Protein AF-A0AAW2XXT0-F1 (afdb_monomer_lite)

Radius of gyration: 18.09 Å; chains: 1; bounding box: 38×46×35 Å

Foldseek 3Di:
DDDPDDDDDQPDPDCPDPDPPPPVPPDDPPDPDDPVRVVPDDDSDDPVCVVSSVVSCVVVVVDDDDPDPCVVLVVCPPPPPRDDPPD

Secondary structure (DSSP, 8-state):
----------TT------------------PPPPHHHHHT---SS-GGGHHHHHHHHHHTTSS-PPP-S-GGGTTTTT-TT------

Organism: NCBI:txid2727402

Sequence (87 aa):
MTVNVAPFKLKGIAKDSVTPKNNVSYEKPQRKLTLKEMQARQYPFLDSNVPRIFDDLLEANLIDLPEMKRPEEAEQKDDPKYCKYIA

pLDDT: mean 71.84, std 15.82, range [36.22, 90.44]

Structure (mmCIF, N/CA/C/O backbone):
data_AF-A0AAW2XXT0-F1
#
_entry.id   AF-A0AAW2XXT0-F1
#
loop_
_atom_site.group_PDB
_atom_site.id
_atom_site.type_symbol
_atom_site.label_atom_id
_atom_site.label_alt_id
_atom_site.label_comp_id
_atom_site.label_asym_id
_atom_site.label_entity_id
_atom_site.label_seq_id
_atom_site.pdbx_PDB_ins_code
_atom_site.Cartn_x
_atom_site.Cartn_y
_atom_site.Cartn_z
_atom_site.occupancy
_atom_site.B_iso_or_equiv
_atom_site.auth_seq_id
_atom_site.auth_comp_id
_atom_site.auth_asym_id
_atom_site.auth_atom_id
_atom_site.pdbx_PDB_model_num
ATOM 1 N N . MET A 1 1 ? 11.361 -20.633 14.544 1.00 38.41 1 MET A N 1
ATOM 2 C CA . MET A 1 1 ? 10.006 -20.794 13.977 1.00 38.41 1 MET A CA 1
ATOM 3 C C . MET A 1 1 ? 10.155 -21.039 12.487 1.00 38.41 1 MET A C 1
ATOM 5 O O . MET A 1 1 ? 10.815 -20.246 11.829 1.00 38.41 1 MET A O 1
ATOM 9 N N . THR A 1 2 ? 9.652 -22.156 11.971 1.00 36.22 2 THR A N 1
ATOM 10 C CA . THR A 1 2 ? 9.727 -22.499 10.544 1.00 36.22 2 THR A CA 1
ATOM 11 C C . THR A 1 2 ? 8.503 -21.918 9.841 1.00 36.22 2 THR A C 1
ATOM 13 O O . THR A 1 2 ? 7.423 -22.486 9.943 1.00 36.22 2 THR A O 1
ATOM 16 N N . VAL A 1 3 ? 8.645 -20.763 9.186 1.00 47.47 3 VAL A N 1
ATOM 17 C CA . VAL A 1 3 ? 7.578 -20.179 8.358 1.00 47.47 3 VAL A CA 1
ATOM 18 C C . VAL A 1 3 ? 7.594 -20.840 6.982 1.00 47.47 3 VAL A C 1
ATOM 20 O O . VAL A 1 3 ? 8.471 -20.614 6.154 1.00 47.47 3 VAL A O 1
ATOM 23 N N . ASN A 1 4 ? 6.623 -21.708 6.765 1.00 50.94 4 ASN A N 1
ATOM 24 C CA . ASN A 1 4 ? 6.300 -22.366 5.511 1.00 50.94 4 ASN A CA 1
ATOM 25 C C . ASN A 1 4 ? 5.579 -21.360 4.601 1.00 50.94 4 ASN A C 1
ATOM 27 O O . ASN A 1 4 ? 4.357 -21.263 4.592 1.00 50.94 4 ASN A O 1
ATOM 31 N N . VAL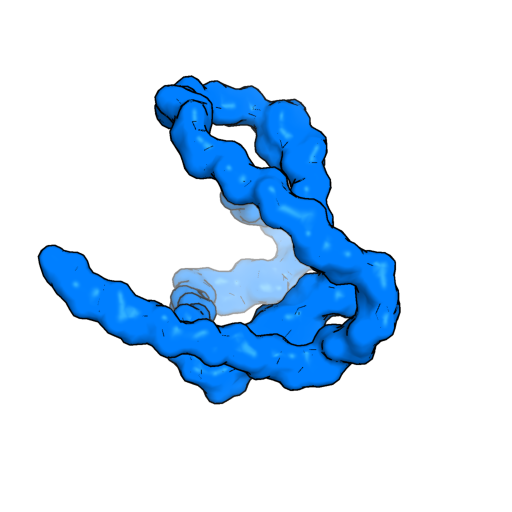 A 1 5 ? 6.361 -20.578 3.855 1.00 60.38 5 VAL A N 1
ATOM 32 C CA . VAL A 1 5 ? 5.845 -19.587 2.904 1.00 60.38 5 VAL A CA 1
ATOM 33 C C . VAL A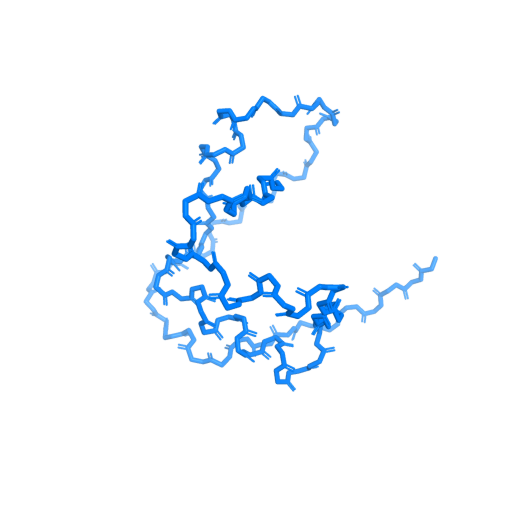 1 5 ? 5.565 -20.277 1.571 1.00 60.38 5 VAL A C 1
ATOM 35 O O . VAL A 1 5 ? 6.479 -20.554 0.795 1.00 60.38 5 VAL A O 1
ATOM 38 N N . ALA A 1 6 ? 4.295 -20.579 1.305 1.00 66.25 6 ALA A N 1
ATOM 39 C CA . ALA A 1 6 ? 3.863 -20.979 -0.028 1.00 66.25 6 ALA A CA 1
ATOM 40 C C . ALA A 1 6 ? 3.890 -19.754 -0.967 1.00 66.25 6 ALA A C 1
ATOM 42 O O . ALA A 1 6 ? 3.516 -18.656 -0.550 1.00 66.25 6 ALA A O 1
ATOM 43 N N . PRO A 1 7 ? 4.327 -19.899 -2.231 1.00 69.62 7 PRO A N 1
ATOM 44 C CA . PRO A 1 7 ? 4.388 -18.776 -3.158 1.00 69.62 7 PRO A CA 1
ATOM 45 C C . PRO A 1 7 ? 2.977 -18.304 -3.533 1.00 69.62 7 PRO A C 1
ATOM 47 O O . PRO A 1 7 ? 2.238 -19.017 -4.214 1.00 69.62 7 PRO A O 1
ATOM 50 N N . PHE A 1 8 ? 2.623 -17.083 -3.129 1.00 72.62 8 PHE A N 1
ATOM 51 C CA . PHE A 1 8 ? 1.384 -16.431 -3.547 1.00 72.62 8 PHE A CA 1
ATOM 52 C C . PHE A 1 8 ? 1.476 -15.978 -5.010 1.00 72.62 8 PHE A C 1
ATOM 54 O O . PHE A 1 8 ? 2.504 -15.465 -5.462 1.00 72.62 8 PHE A O 1
ATOM 61 N N . LYS A 1 9 ? 0.404 -16.196 -5.774 1.00 77.38 9 LYS A N 1
ATOM 62 C CA . LYS A 1 9 ? 0.320 -15.823 -7.187 1.00 77.38 9 LYS A CA 1
ATOM 63 C C . LYS A 1 9 ? -0.571 -14.599 -7.316 1.00 77.38 9 LYS A C 1
ATOM 65 O O . LYS A 1 9 ? -1.778 -14.704 -7.155 1.00 77.38 9 LYS A O 1
ATOM 70 N N . LEU A 1 10 ? 0.039 -13.474 -7.670 1.00 74.12 10 LEU A N 1
ATOM 71 C CA . LEU A 1 10 ? -0.689 -12.272 -8.056 1.00 74.12 10 LEU A CA 1
ATOM 72 C C . LEU A 1 10 ? -1.433 -12.560 -9.360 1.00 74.12 10 LEU A C 1
ATOM 74 O O . LEU A 1 10 ? -0.837 -12.977 -10.363 1.00 74.12 10 LEU A O 1
ATOM 78 N N . LYS A 1 11 ? -2.752 -12.406 -9.328 1.00 69.25 11 LYS A N 1
ATOM 79 C CA . LYS A 1 11 ? -3.622 -12.629 -10.479 1.00 69.25 11 LYS A CA 1
ATOM 80 C C . LYS A 1 11 ? -3.246 -11.559 -11.494 1.00 69.25 11 LYS A C 1
ATOM 82 O O . LYS A 1 11 ? -3.000 -10.438 -11.097 1.00 69.25 11 LYS A O 1
ATOM 87 N N . GLY A 1 12 ? -3.164 -11.858 -12.790 1.00 60.97 12 GLY A N 1
ATOM 88 C CA . GLY A 1 12 ? -3.125 -10.892 -13.911 1.00 60.97 12 GLY A CA 1
ATOM 89 C C . GLY A 1 12 ? -1.923 -9.950 -14.083 1.00 60.97 12 GLY A C 1
ATOM 90 O O . GLY A 1 12 ? -2.045 -8.973 -14.822 1.00 60.97 12 GLY A O 1
ATOM 91 N N . ILE A 1 13 ? -0.759 -10.227 -13.484 1.00 58.84 13 ILE A N 1
ATOM 92 C CA . ILE A 1 13 ? 0.481 -9.715 -14.089 1.00 58.84 13 ILE A CA 1
ATOM 93 C C . ILE A 1 13 ? 0.586 -10.421 -15.447 1.00 58.84 13 ILE A C 1
ATOM 95 O O . ILE A 1 13 ? 1.009 -11.578 -15.528 1.00 58.84 13 ILE A O 1
ATOM 99 N N . ALA A 1 14 ? 0.092 -9.770 -16.505 1.00 52.16 14 ALA A N 1
ATOM 100 C CA . ALA A 1 14 ? 0.354 -10.202 -17.865 1.00 52.16 14 ALA A CA 1
ATOM 101 C C . ALA A 1 14 ? 1.875 -10.280 -18.025 1.00 52.16 14 ALA A C 1
ATOM 103 O O . ALA A 1 14 ? 2.610 -9.458 -17.476 1.00 52.16 14 ALA A O 1
ATOM 104 N N . LYS A 1 15 ? 2.342 -11.327 -18.705 1.00 52.50 15 LYS A N 1
ATOM 105 C CA . LYS A 1 15 ? 3.759 -11.597 -18.953 1.00 52.50 15 LYS A CA 1
ATOM 106 C C . LYS A 1 15 ? 4.333 -10.573 -19.938 1.00 52.50 15 LYS A C 1
ATOM 108 O O . LYS A 1 15 ? 4.820 -10.957 -20.995 1.00 52.50 15 LYS A O 1
ATOM 113 N N . ASP A 1 16 ? 4.298 -9.294 -19.609 1.00 48.28 16 ASP A N 1
ATOM 114 C CA . ASP A 1 16 ? 5.135 -8.328 -20.293 1.00 48.28 16 ASP A CA 1
ATOM 115 C C . ASP A 1 16 ? 6.539 -8.566 -19.752 1.00 48.28 16 ASP A C 1
ATOM 117 O O . ASP A 1 16 ? 6.793 -8.528 -18.548 1.00 48.28 16 ASP A O 1
ATOM 121 N N . SER A 1 17 ? 7.406 -8.998 -20.658 1.00 50.47 17 SER A N 1
ATOM 122 C CA . SER A 1 17 ? 8.709 -9.608 -20.432 1.00 50.47 17 SER A CA 1
ATOM 123 C C . SER A 1 17 ? 9.639 -8.770 -19.551 1.00 50.47 17 SER A C 1
ATOM 125 O O . SER A 1 17 ? 10.561 -8.120 -20.037 1.00 50.47 17 SER A O 1
ATOM 127 N N . VAL A 1 18 ? 9.473 -8.844 -18.238 1.00 49.62 18 VAL A N 1
ATOM 128 C CA . VAL A 1 18 ? 10.552 -8.571 -17.300 1.00 49.62 18 VAL A CA 1
ATOM 129 C C . VAL A 1 18 ? 11.121 -9.931 -16.945 1.00 49.62 18 VAL A C 1
ATOM 131 O O . VAL A 1 18 ? 10.612 -10.650 -16.088 1.00 49.62 18 VAL A O 1
ATOM 134 N N . THR A 1 19 ? 12.172 -10.317 -17.674 1.00 41.16 19 THR A N 1
ATOM 135 C CA . THR A 1 19 ? 13.091 -11.367 -17.228 1.00 41.16 19 THR A CA 1
ATOM 136 C C . THR A 1 19 ? 13.351 -11.164 -15.738 1.00 41.16 19 THR A C 1
ATOM 138 O O . THR A 1 19 ? 13.755 -10.053 -15.374 1.00 41.16 19 THR A O 1
ATOM 141 N N . PRO A 1 20 ? 13.152 -12.179 -14.880 1.00 41.56 20 PRO A N 1
ATOM 142 C CA . PRO A 1 20 ? 13.554 -12.082 -13.492 1.00 41.56 20 PRO A CA 1
ATOM 143 C C . PRO A 1 20 ? 15.080 -11.978 -13.492 1.00 41.56 20 PRO A C 1
ATOM 145 O O . PRO A 1 20 ? 15.800 -12.970 -13.583 1.00 41.56 20 PRO A O 1
ATOM 148 N N . LYS A 1 21 ? 15.604 -10.749 -13.482 1.00 42.16 21 LYS A N 1
ATOM 149 C CA . LYS A 1 21 ? 16.996 -10.519 -13.122 1.00 42.16 21 LYS A CA 1
ATOM 150 C C . LYS A 1 21 ? 17.054 -10.833 -11.642 1.00 42.16 21 LYS A C 1
ATOM 152 O O . LYS A 1 21 ? 16.658 -10.021 -10.810 1.00 42.16 21 LYS A O 1
ATOM 157 N N . ASN A 1 22 ? 17.484 -12.056 -11.359 1.00 45.53 22 ASN A N 1
ATOM 158 C CA . ASN A 1 22 ? 17.779 -12.593 -10.044 1.00 45.53 22 ASN A CA 1
ATOM 159 C C . ASN A 1 22 ? 18.924 -11.787 -9.413 1.00 45.53 22 ASN A C 1
ATOM 161 O O . ASN A 1 22 ? 20.016 -12.301 -9.209 1.00 45.53 22 ASN A O 1
ATOM 165 N N . ASN A 1 23 ? 18.698 -10.516 -9.094 1.00 49.53 23 ASN A N 1
ATOM 166 C CA . ASN A 1 23 ? 19.597 -9.749 -8.247 1.00 49.53 23 ASN A CA 1
ATOM 167 C C . ASN A 1 23 ? 19.177 -10.007 -6.811 1.00 49.53 23 ASN A C 1
ATOM 169 O O . ASN A 1 23 ? 18.708 -9.132 -6.085 1.00 49.53 23 ASN A O 1
ATOM 173 N N . VAL A 1 24 ? 19.329 -11.268 -6.433 1.00 49.81 24 VAL A N 1
ATOM 174 C CA . VAL A 1 24 ? 19.256 -11.723 -5.062 1.00 49.81 24 VAL A CA 1
ATOM 175 C C . VAL A 1 24 ? 20.538 -11.241 -4.378 1.00 49.81 24 VAL A C 1
ATOM 177 O O . VAL A 1 24 ? 21.458 -12.007 -4.128 1.00 49.81 24 VAL A O 1
ATOM 180 N N . SER A 1 25 ? 20.650 -9.931 -4.149 1.00 46.03 25 SER A N 1
ATOM 181 C CA . SER A 1 25 ? 21.685 -9.378 -3.279 1.00 46.03 25 SER A CA 1
ATOM 182 C C . SER A 1 25 ? 21.091 -9.300 -1.881 1.00 46.03 25 SER A C 1
ATOM 184 O O . SER A 1 25 ? 20.662 -8.245 -1.411 1.00 46.03 25 SER A O 1
ATOM 186 N N . TYR A 1 26 ? 21.005 -10.468 -1.245 1.00 56.81 26 TYR A N 1
ATOM 187 C CA . TYR A 1 26 ? 20.905 -10.519 0.201 1.00 56.81 26 TYR A CA 1
ATOM 188 C C . TYR A 1 26 ? 22.207 -9.949 0.781 1.00 56.81 26 TYR A C 1
ATOM 190 O O . TYR A 1 26 ? 23.297 -10.234 0.293 1.00 56.81 26 TYR A O 1
ATOM 198 N N . GLU A 1 27 ? 22.037 -9.117 1.808 1.00 55.19 27 GLU A N 1
ATOM 199 C CA . GLU A 1 27 ? 23.063 -8.690 2.762 1.00 55.19 27 GLU A CA 1
ATOM 200 C C . GLU A 1 27 ? 24.060 -7.618 2.287 1.00 55.19 27 GLU A C 1
ATOM 202 O O . GLU A 1 27 ? 25.233 -7.855 2.017 1.00 55.19 27 GLU A O 1
ATOM 207 N N . LYS A 1 28 ? 23.618 -6.354 2.351 1.00 55.94 28 LYS A N 1
ATOM 208 C CA . LYS A 1 28 ? 24.491 -5.316 2.919 1.00 55.94 28 LYS A CA 1
ATOM 209 C C . LYS A 1 28 ? 24.137 -5.184 4.402 1.00 55.94 28 LYS A C 1
ATOM 211 O O . LYS A 1 28 ? 22.940 -5.160 4.706 1.00 55.94 28 LYS A O 1
ATOM 216 N N . PRO A 1 29 ? 25.126 -5.098 5.313 1.00 53.44 29 PRO A N 1
ATOM 217 C CA . PRO A 1 29 ? 24.865 -4.895 6.734 1.00 53.44 29 PRO A CA 1
ATOM 218 C C . PRO A 1 29 ? 23.931 -3.697 6.899 1.00 53.44 29 PRO A C 1
ATOM 220 O O . PRO A 1 29 ? 24.016 -2.755 6.107 1.00 53.44 29 PRO A O 1
ATOM 223 N N . GLN A 1 30 ? 23.030 -3.775 7.883 1.00 64.94 30 GLN A N 1
ATOM 224 C CA . GLN A 1 30 ? 21.919 -2.854 8.163 1.00 64.94 30 GLN A CA 1
ATOM 225 C C . GLN A 1 30 ? 22.392 -1.428 8.512 1.00 64.94 30 GLN A C 1
ATOM 227 O O . GLN A 1 30 ? 22.077 -0.877 9.564 1.00 64.94 30 GLN A O 1
ATOM 232 N N . ARG A 1 31 ? 23.156 -0.784 7.630 1.00 77.00 31 ARG A N 1
ATOM 233 C CA . ARG A 1 31 ? 23.325 0.659 7.655 1.00 77.00 31 ARG A CA 1
ATOM 234 C C . ARG A 1 31 ? 21.960 1.244 7.324 1.00 77.00 31 ARG A C 1
ATOM 236 O O . ARG A 1 31 ? 21.359 0.883 6.309 1.00 77.00 31 ARG A O 1
ATOM 243 N N . LYS A 1 32 ? 21.450 2.103 8.207 1.00 79.75 32 LYS A N 1
ATOM 244 C CA . LYS A 1 32 ? 20.225 2.856 7.940 1.00 79.75 32 LYS A CA 1
ATOM 245 C C . LYS A 1 32 ? 20.444 3.614 6.636 1.00 79.75 32 LYS A C 1
ATOM 247 O O . LYS A 1 32 ? 21.382 4.403 6.534 1.00 79.75 32 LYS A O 1
ATOM 252 N N . LEU A 1 33 ? 19.636 3.297 5.631 1.00 81.94 33 LEU A N 1
ATOM 253 C CA . LEU A 1 33 ? 19.674 4.015 4.370 1.00 81.94 33 LEU A CA 1
ATOM 254 C C . LEU A 1 33 ? 19.206 5.440 4.619 1.00 81.94 33 LEU A C 1
ATOM 256 O O . LEU A 1 33 ? 18.283 5.686 5.395 1.00 81.94 33 LEU A O 1
ATOM 260 N N . THR A 1 34 ? 19.857 6.379 3.954 1.00 87.19 34 THR A N 1
ATOM 261 C CA . THR A 1 34 ? 19.369 7.751 3.892 1.00 87.19 34 THR A CA 1
ATOM 262 C C . THR A 1 34 ? 18.051 7.791 3.114 1.00 87.19 34 THR A C 1
ATOM 264 O O . THR A 1 34 ? 17.795 6.949 2.252 1.00 87.19 34 THR A O 1
ATOM 267 N N . LEU A 1 35 ? 17.209 8.793 3.379 1.00 87.25 35 LEU A N 1
ATOM 268 C CA . LEU A 1 35 ? 15.917 8.952 2.699 1.00 87.25 35 LEU A CA 1
ATOM 269 C C . LEU A 1 35 ? 16.059 8.967 1.166 1.00 87.25 35 LEU A C 1
ATOM 271 O O . LEU A 1 35 ? 15.292 8.312 0.465 1.00 87.25 35 LEU A O 1
ATOM 275 N N . LYS A 1 36 ? 17.104 9.628 0.652 1.00 87.00 36 LYS A N 1
ATOM 276 C CA . LYS A 1 36 ? 17.424 9.649 -0.784 1.00 87.00 36 LYS A CA 1
ATOM 277 C C . LYS A 1 36 ? 17.751 8.256 -1.327 1.00 87.00 36 LYS A C 1
ATOM 279 O O . LYS A 1 36 ? 17.298 7.905 -2.409 1.00 87.00 36 LYS A O 1
ATOM 284 N N . GLU A 1 37 ? 18.507 7.453 -0.577 1.00 87.56 37 GLU A N 1
ATOM 285 C CA . GLU A 1 37 ? 18.820 6.071 -0.964 1.00 87.56 37 GLU A CA 1
ATOM 286 C C . GLU A 1 37 ? 17.572 5.176 -0.957 1.00 87.56 37 GLU A C 1
ATOM 288 O O . GLU A 1 37 ? 17.476 4.280 -1.790 1.00 87.56 37 GLU A O 1
ATOM 293 N N . MET A 1 38 ? 16.618 5.402 -0.044 1.00 83.38 38 MET A N 1
ATOM 294 C CA . MET A 1 38 ? 15.354 4.655 -0.008 1.00 83.38 38 MET A CA 1
ATOM 295 C C . MET A 1 38 ? 14.446 5.015 -1.184 1.00 83.38 38 MET A C 1
ATOM 297 O O . MET A 1 38 ? 13.919 4.116 -1.830 1.00 83.38 38 MET A O 1
ATOM 301 N N . GLN A 1 39 ? 14.307 6.305 -1.491 1.00 82.19 39 GLN A N 1
ATOM 302 C CA . GLN A 1 39 ? 13.506 6.780 -2.624 1.00 82.19 39 GLN A CA 1
ATOM 303 C C . GLN A 1 39 ? 14.100 6.370 -3.977 1.00 82.19 39 GLN A C 1
ATOM 305 O O . GLN A 1 39 ? 13.360 6.120 -4.920 1.00 82.19 39 GLN A O 1
ATOM 310 N N . ALA A 1 40 ? 15.427 6.254 -4.073 1.00 83.81 40 ALA A N 1
ATOM 311 C CA . ALA A 1 40 ? 16.104 5.786 -5.282 1.00 83.81 40 ALA A CA 1
ATOM 312 C C . ALA A 1 40 ? 15.989 4.267 -5.509 1.00 83.81 40 ALA A C 1
ATOM 314 O O . ALA A 1 40 ? 16.462 3.765 -6.531 1.00 83.81 40 ALA A O 1
ATOM 315 N N . ARG A 1 41 ? 15.400 3.505 -4.573 1.00 82.19 41 ARG A N 1
ATOM 316 C CA . ARG A 1 41 ? 15.158 2.077 -4.792 1.00 82.19 41 ARG A CA 1
ATOM 317 C C . ARG A 1 41 ? 14.063 1.900 -5.831 1.00 82.19 41 ARG A C 1
ATOM 319 O O . ARG A 1 41 ? 12.893 2.146 -5.568 1.00 82.19 41 ARG A O 1
ATOM 326 N N . GLN A 1 42 ? 14.459 1.394 -6.989 1.00 83.19 42 GLN A N 1
ATOM 327 C CA . GLN A 1 42 ? 13.526 0.934 -8.001 1.00 83.19 42 GLN A CA 1
ATOM 328 C C . GLN A 1 42 ? 13.064 -0.480 -7.649 1.00 83.19 42 GLN A C 1
ATOM 330 O O . GLN A 1 42 ? 13.878 -1.401 -7.525 1.00 83.19 42 GLN A O 1
ATOM 335 N N . TYR A 1 43 ? 11.759 -0.652 -7.473 1.00 82.69 43 TYR A N 1
ATOM 336 C CA . TYR A 1 43 ? 11.175 -1.974 -7.322 1.00 82.69 43 TYR A CA 1
ATOM 337 C C . TYR A 1 43 ? 11.015 -2.644 -8.694 1.00 82.69 43 TYR A C 1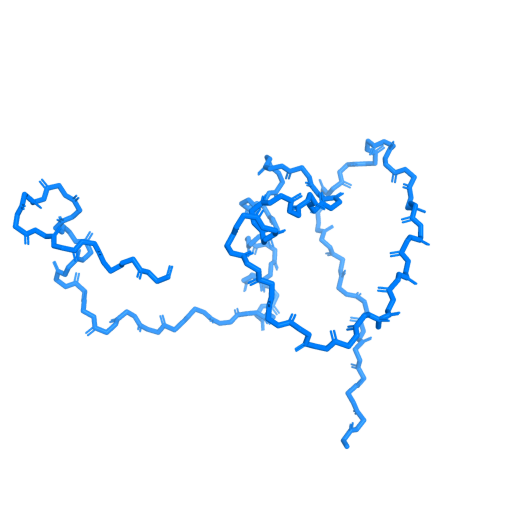
ATOM 339 O O . TYR A 1 43 ? 10.810 -1.963 -9.696 1.00 82.69 43 TYR A O 1
ATOM 347 N N . PRO A 1 44 ? 11.109 -3.983 -8.769 1.00 83.06 44 PRO A N 1
ATOM 348 C CA . PRO A 1 44 ? 11.016 -4.719 -10.031 1.00 83.06 44 PRO A CA 1
ATOM 349 C C . PRO A 1 44 ? 9.583 -4.810 -10.591 1.00 83.06 44 PRO A C 1
ATOM 351 O O . PRO A 1 44 ? 9.362 -5.523 -11.567 1.00 83.06 44 PRO A O 1
ATOM 354 N N . PHE A 1 45 ? 8.610 -4.131 -9.977 1.00 82.88 45 PHE A N 1
ATOM 355 C CA . PHE A 1 45 ? 7.230 -4.038 -10.446 1.00 82.88 45 PHE A CA 1
ATOM 356 C C . PHE A 1 45 ? 6.938 -2.634 -10.984 1.00 82.88 45 PHE A C 1
ATOM 358 O O . PHE A 1 45 ? 7.564 -1.660 -10.579 1.00 82.88 45 PHE A O 1
ATOM 365 N N . LEU A 1 46 ? 5.980 -2.546 -11.906 1.00 86.88 46 LEU A N 1
ATOM 366 C CA . LEU A 1 46 ? 5.537 -1.285 -12.494 1.00 86.88 46 LEU A CA 1
ATOM 367 C C . LEU A 1 46 ? 4.587 -0.549 -11.540 1.00 86.88 46 LEU A C 1
ATOM 369 O O . LEU A 1 46 ? 3.758 -1.191 -10.894 1.00 86.88 46 LEU A O 1
ATOM 373 N N . ASP A 1 47 ? 4.645 0.782 -11.506 1.00 84.06 47 ASP A N 1
ATOM 374 C CA . ASP A 1 47 ? 3.790 1.592 -10.623 1.00 84.06 47 ASP A CA 1
ATOM 375 C C . ASP A 1 47 ? 2.292 1.400 -10.913 1.00 84.06 47 ASP A C 1
ATOM 377 O O . ASP A 1 47 ? 1.474 1.379 -9.995 1.00 84.06 47 ASP A O 1
ATOM 381 N N . SER A 1 48 ? 1.918 1.155 -12.174 1.00 86.25 48 SER A N 1
ATOM 382 C CA . SER A 1 48 ? 0.533 0.850 -12.564 1.00 86.25 48 SER A CA 1
ATOM 383 C C . SER A 1 48 ? 0.020 -0.475 -12.000 1.00 86.25 48 SER A C 1
ATOM 385 O O . SER A 1 48 ? -1.188 -0.666 -11.881 1.00 86.25 48 SER A O 1
ATOM 387 N N . ASN A 1 49 ? 0.922 -1.393 -11.644 1.00 86.69 49 ASN A N 1
ATOM 388 C CA . ASN A 1 49 ? 0.555 -2.683 -11.069 1.00 86.69 49 ASN A CA 1
ATOM 389 C C . ASN A 1 49 ? 0.347 -2.591 -9.555 1.00 86.69 49 ASN A C 1
ATOM 391 O O . ASN A 1 49 ? -0.259 -3.493 -8.986 1.00 86.69 49 ASN A O 1
ATOM 395 N N . VAL A 1 50 ? 0.816 -1.522 -8.903 1.00 86.62 50 VAL A N 1
ATOM 396 C CA . VAL A 1 50 ? 0.766 -1.375 -7.443 1.00 86.62 50 VAL A CA 1
ATOM 397 C C . VAL A 1 50 ? -0.656 -1.499 -6.884 1.00 86.62 50 VAL A 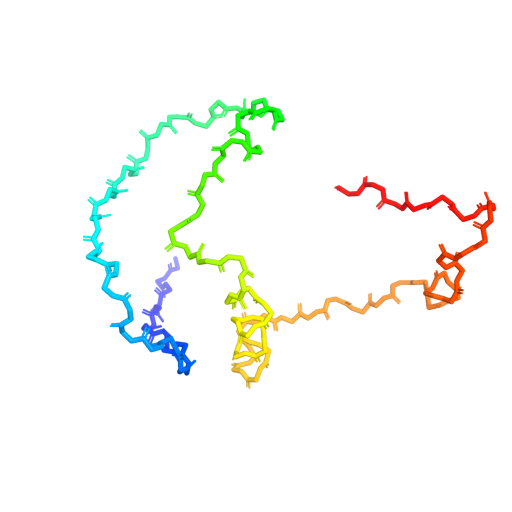C 1
ATOM 399 O O . VAL A 1 50 ? -0.834 -2.338 -6.002 1.00 86.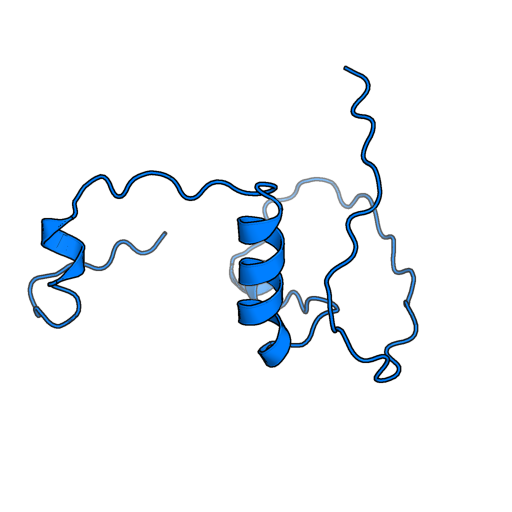62 50 VAL A O 1
ATOM 402 N N . PRO A 1 51 ? -1.682 -0.778 -7.389 1.00 88.62 51 PRO A N 1
ATOM 403 C CA . PRO A 1 51 ? -3.041 -0.880 -6.843 1.00 88.62 51 PRO A CA 1
ATOM 404 C C . PRO A 1 51 ? -3.574 -2.313 -6.897 1.00 88.62 51 PRO A C 1
ATOM 406 O O . PRO A 1 51 ? -4.098 -2.844 -5.928 1.00 88.62 51 PRO A O 1
ATOM 409 N N . ARG A 1 52 ? -3.313 -2.979 -8.019 1.00 88.19 52 ARG A N 1
ATOM 410 C CA . ARG A 1 52 ? -3.780 -4.331 -8.295 1.00 88.19 52 ARG A CA 1
ATOM 411 C C . ARG A 1 52 ? -3.110 -5.387 -7.416 1.00 88.19 52 ARG A C 1
ATOM 413 O O . ARG A 1 52 ? -3.739 -6.366 -7.038 1.00 88.19 52 ARG A O 1
ATOM 420 N N . ILE A 1 53 ? -1.835 -5.183 -7.088 1.00 88.25 53 ILE A N 1
ATOM 421 C CA . ILE A 1 53 ? -1.113 -6.032 -6.135 1.00 88.25 53 ILE A CA 1
ATOM 422 C C . ILE A 1 53 ? -1.733 -5.904 -4.743 1.00 88.25 53 ILE A C 1
ATOM 424 O O . ILE A 1 53 ? -1.883 -6.912 -4.059 1.00 88.25 53 ILE A O 1
ATOM 428 N N . PHE A 1 54 ? -2.101 -4.689 -4.328 1.00 88.75 54 PHE A N 1
ATOM 429 C CA . PHE A 1 54 ? -2.775 -4.483 -3.047 1.00 88.75 54 PHE A CA 1
ATOM 430 C C . PHE A 1 54 ? -4.136 -5.179 -2.997 1.00 88.75 54 PHE A C 1
ATOM 432 O O . PHE A 1 54 ? -4.405 -5.866 -2.015 1.00 88.75 54 PHE A O 1
ATOM 439 N N . ASP A 1 55 ? -4.940 -5.074 -4.057 1.00 89.56 55 ASP A N 1
ATOM 440 C CA . ASP A 1 55 ? -6.243 -5.745 -4.136 1.00 89.56 55 ASP A CA 1
ATOM 441 C C . ASP A 1 55 ? -6.110 -7.269 -3.975 1.00 89.56 55 ASP A C 1
ATOM 443 O O . ASP A 1 55 ? -6.788 -7.865 -3.139 1.00 89.56 55 ASP A O 1
ATOM 447 N N . ASP A 1 56 ? -5.177 -7.892 -4.708 1.00 90.44 56 ASP A N 1
ATOM 448 C CA . ASP A 1 56 ? -4.923 -9.338 -4.631 1.00 90.44 56 ASP A CA 1
ATOM 449 C C . ASP A 1 56 ? -4.480 -9.773 -3.216 1.00 90.44 56 ASP A C 1
ATOM 451 O O . ASP A 1 56 ? -4.864 -10.841 -2.735 1.00 90.44 56 ASP A O 1
ATOM 455 N N . LEU A 1 57 ? -3.648 -8.971 -2.539 1.00 90.25 57 LEU A N 1
ATOM 456 C CA . LEU A 1 57 ? -3.152 -9.279 -1.190 1.00 90.25 57 LEU A CA 1
ATOM 457 C C . LEU A 1 57 ? -4.246 -9.159 -0.125 1.00 90.25 57 LEU A C 1
ATOM 459 O O . LEU A 1 57 ? -4.264 -9.962 0.811 1.00 90.25 57 LEU A O 1
ATOM 463 N N . LEU A 1 58 ? -5.134 -8.175 -0.274 1.00 89.75 58 LEU A N 1
ATOM 464 C CA . LEU A 1 58 ? -6.295 -7.993 0.593 1.00 89.75 58 LEU A CA 1
ATOM 465 C C . LEU A 1 58 ? -7.312 -9.119 0.384 1.00 89.75 58 LEU A C 1
ATOM 467 O O . LEU A 1 58 ? -7.774 -9.699 1.360 1.00 89.75 58 LEU A O 1
ATOM 471 N N . GLU A 1 59 ? -7.602 -9.499 -0.867 1.00 89.44 59 GLU A N 1
ATOM 472 C CA . GLU A 1 59 ? -8.484 -10.638 -1.177 1.00 89.44 59 GLU A CA 1
ATOM 473 C C . GLU A 1 59 ? -7.945 -11.944 -0.571 1.00 89.44 59 GLU A C 1
ATOM 475 O O . GLU A 1 59 ? -8.697 -12.770 -0.050 1.00 89.44 59 GLU A O 1
ATOM 480 N N . ALA A 1 60 ? -6.623 -12.114 -0.586 1.00 89.81 60 ALA A N 1
ATOM 481 C CA . ALA A 1 60 ? -5.955 -13.267 0.000 1.00 89.81 60 ALA A CA 1
ATOM 482 C C . ALA A 1 60 ? -5.794 -13.203 1.530 1.00 89.81 60 ALA A C 1
ATOM 484 O O . ALA A 1 60 ? -5.266 -14.157 2.103 1.00 89.81 60 ALA A O 1
ATOM 485 N N . ASN A 1 61 ? -6.214 -12.112 2.187 1.00 86.62 61 ASN A N 1
ATOM 486 C CA . ASN A 1 61 ? -5.976 -11.827 3.610 1.00 86.62 61 ASN A CA 1
ATOM 487 C C . ASN A 1 61 ? -4.500 -12.028 4.019 1.00 86.62 61 ASN A C 1
ATOM 489 O O . ASN A 1 61 ? -4.189 -12.515 5.105 1.00 86.62 61 ASN A O 1
ATOM 493 N N . LEU A 1 62 ? -3.568 -11.716 3.109 1.00 87.56 62 LEU A N 1
ATOM 494 C CA . LEU A 1 62 ? -2.125 -11.784 3.379 1.00 87.56 62 LEU A CA 1
ATOM 495 C C . LEU A 1 62 ? -1.618 -10.532 4.091 1.00 87.56 62 LEU A C 1
ATOM 497 O O . LEU A 1 62 ? -0.547 -10.553 4.701 1.00 87.56 62 LEU A O 1
ATOM 501 N N . ILE A 1 63 ? -2.375 -9.447 3.979 1.00 87.56 63 ILE A N 1
ATOM 502 C CA . ILE A 1 63 ? -2.167 -8.198 4.693 1.00 87.56 63 ILE A CA 1
ATOM 503 C C . ILE A 1 63 ? -3.506 -7.774 5.288 1.00 87.56 63 ILE A C 1
ATOM 505 O O . ILE A 1 63 ? -4.526 -7.838 4.607 1.00 87.56 63 ILE A O 1
ATOM 509 N N . ASP A 1 64 ? -3.475 -7.294 6.526 1.00 86.44 64 ASP A N 1
ATOM 510 C CA . ASP A 1 64 ? -4.624 -6.669 7.170 1.00 86.44 64 ASP A CA 1
ATOM 511 C C . ASP A 1 64 ? -4.362 -5.171 7.283 1.00 86.44 64 ASP A C 1
ATOM 513 O O . ASP A 1 64 ? -3.286 -4.739 7.717 1.00 86.44 64 ASP A O 1
ATOM 517 N N . LEU A 1 65 ? -5.345 -4.364 6.887 1.00 85.56 65 LEU A N 1
ATOM 518 C CA . LEU A 1 65 ? -5.280 -2.928 7.118 1.00 85.56 65 LEU A CA 1
ATOM 519 C C . LEU A 1 65 ? -5.618 -2.657 8.587 1.00 85.56 65 LEU A C 1
ATOM 521 O O . LEU A 1 65 ? -6.674 -3.087 9.052 1.00 85.56 65 LEU A O 1
ATOM 525 N N . PRO A 1 66 ? -4.752 -1.948 9.332 1.00 82.31 66 PRO A N 1
ATOM 526 C CA . PRO A 1 66 ? -5.080 -1.564 10.691 1.00 82.31 66 PRO A CA 1
ATOM 527 C C . PRO A 1 66 ? -6.308 -0.656 10.684 1.00 82.31 66 PRO A C 1
ATOM 529 O O . PRO A 1 66 ? -6.463 0.196 9.804 1.00 82.31 66 PRO A O 1
ATOM 532 N N . GLU A 1 67 ? -7.150 -0.803 11.703 1.00 81.69 67 GLU A N 1
ATOM 533 C CA . GLU A 1 67 ? -8.284 0.091 11.884 1.00 81.69 67 GLU A CA 1
ATOM 534 C C . GLU A 1 67 ? -7.807 1.542 11.985 1.00 81.69 67 GLU A C 1
ATOM 536 O O . GLU A 1 67 ? -6.839 1.879 12.684 1.00 81.69 67 GLU A O 1
ATOM 541 N N . MET A 1 68 ? -8.501 2.422 11.267 1.00 75.94 68 MET A N 1
ATOM 542 C CA . MET A 1 68 ? -8.208 3.841 11.304 1.00 75.94 68 MET A CA 1
ATOM 543 C C . MET A 1 68 ? -8.507 4.381 12.704 1.00 75.94 68 MET A C 1
ATOM 545 O O . MET A 1 68 ? -9.657 4.471 13.117 1.00 75.94 68 MET A O 1
ATOM 549 N N . LYS A 1 69 ? -7.465 4.798 13.429 1.00 79.38 69 LYS A N 1
ATOM 550 C CA . LYS A 1 69 ? -7.608 5.305 14.807 1.00 79.38 69 LYS A CA 1
ATOM 551 C C . LYS A 1 69 ? -8.405 6.608 14.917 1.00 79.38 69 LYS A C 1
ATOM 553 O O . LYS A 1 69 ? -8.798 6.977 16.019 1.00 79.38 69 LYS A O 1
ATOM 558 N N . ARG A 1 70 ? -8.575 7.335 13.809 1.00 77.56 70 ARG A N 1
ATOM 559 C CA . ARG A 1 70 ? -9.230 8.648 13.750 1.00 77.56 70 ARG A CA 1
ATOM 560 C C . ARG A 1 70 ? -10.057 8.788 12.470 1.00 77.56 70 ARG A C 1
ATOM 562 O O . ARG A 1 70 ? -9.572 9.376 11.511 1.00 77.56 70 ARG A O 1
ATOM 569 N N . PRO A 1 71 ? -11.279 8.238 12.424 1.00 76.50 71 PRO A N 1
ATOM 570 C CA . PRO A 1 71 ? -12.122 8.308 11.230 1.00 76.50 71 PRO A CA 1
ATOM 571 C C . PRO A 1 71 ? -12.527 9.747 10.862 1.00 76.50 71 PRO A C 1
ATOM 573 O O . PRO A 1 71 ? -12.629 10.055 9.683 1.00 76.50 71 PRO A O 1
ATOM 576 N N . GLU A 1 72 ? -12.658 10.652 11.839 1.00 76.38 72 GLU A N 1
ATOM 577 C CA . GLU A 1 72 ? -12.974 12.080 11.619 1.00 76.38 72 GLU A CA 1
ATOM 578 C C . GLU A 1 72 ? -11.924 12.802 10.754 1.00 76.38 72 GLU A C 1
ATOM 580 O O . GLU A 1 72 ? -12.241 13.709 9.989 1.00 76.38 72 GLU A O 1
ATOM 585 N N . GLU A 1 73 ? -10.664 12.367 10.827 1.00 74.12 73 GLU A N 1
ATOM 586 C CA . GLU A 1 73 ? -9.565 12.907 10.023 1.00 74.12 73 GLU A CA 1
ATOM 587 C C . GLU A 1 73 ? -9.591 12.408 8.567 1.00 74.12 73 GLU A C 1
ATOM 589 O O . GLU A 1 73 ? -8.945 12.997 7.700 1.00 74.12 73 GLU A O 1
ATOM 594 N N . ALA A 1 74 ? -10.332 11.333 8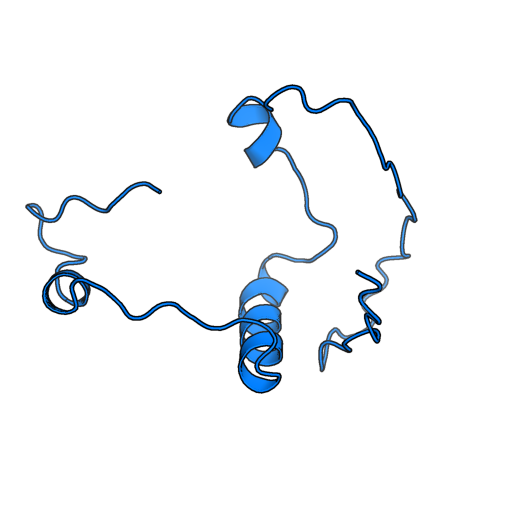.271 1.00 70.12 74 ALA A N 1
ATOM 595 C CA . ALA A 1 74 ? -10.423 10.777 6.919 1.00 70.12 74 ALA A CA 1
ATOM 596 C C . ALA A 1 74 ? -11.086 11.764 5.953 1.00 70.12 74 ALA A C 1
ATOM 598 O O . ALA A 1 74 ? -10.706 11.850 4.783 1.00 70.12 74 ALA A O 1
ATOM 599 N N . GLU A 1 75 ? -12.062 12.511 6.469 1.00 73.06 75 GLU A N 1
ATOM 600 C CA . GLU A 1 75 ? -12.866 13.485 5.734 1.00 73.06 75 GLU A CA 1
ATOM 601 C C . GLU A 1 75 ? -12.184 14.861 5.654 1.00 73.06 75 GLU A C 1
ATOM 603 O O . GLU A 1 75 ? -12.534 15.678 4.809 1.00 73.06 75 GLU A O 1
ATOM 608 N N . GLN A 1 76 ? -11.156 15.110 6.473 1.00 75.31 76 GLN A N 1
ATOM 609 C CA . GLN A 1 76 ? -10.452 16.396 6.555 1.00 75.31 76 GLN A CA 1
ATOM 610 C C . GLN A 1 76 ? -9.262 16.526 5.595 1.00 75.31 76 GLN A C 1
ATOM 612 O O . GLN A 1 76 ? -8.438 17.423 5.751 1.00 75.31 76 GLN A O 1
ATOM 617 N N . LYS A 1 77 ? -9.155 15.684 4.558 1.00 69.38 77 LYS A N 1
ATOM 618 C CA . LYS A 1 77 ? -8.028 15.735 3.602 1.00 69.38 77 LYS A CA 1
ATOM 619 C C . LYS A 1 77 ? -7.804 17.108 2.957 1.00 69.38 77 LYS A C 1
ATOM 621 O O . LYS A 1 77 ? -6.657 17.400 2.606 1.00 69.38 77 LYS A O 1
ATOM 626 N N . ASP A 1 78 ? -8.871 17.892 2.814 1.00 77.38 78 ASP A N 1
ATOM 627 C CA . ASP A 1 78 ? -8.877 19.221 2.198 1.00 77.38 78 ASP A CA 1
ATOM 628 C C . ASP A 1 78 ? -8.902 20.370 3.226 1.00 77.38 78 ASP A C 1
ATOM 630 O O . ASP A 1 78 ? -8.854 21.539 2.839 1.00 77.38 78 ASP A O 1
ATOM 634 N N . ASP A 1 79 ? -8.966 20.072 4.531 1.00 80.38 79 ASP A N 1
ATOM 635 C CA . ASP A 1 79 ? -8.952 21.102 5.572 1.00 80.38 79 ASP A CA 1
ATOM 636 C C . ASP A 1 79 ? -7.530 21.685 5.699 1.00 80.38 79 ASP A C 1
ATOM 638 O O . ASP A 1 79 ? -6.581 20.949 5.978 1.00 80.38 79 ASP A O 1
ATOM 642 N N . PRO A 1 80 ? -7.331 23.006 5.536 1.00 79.62 80 PRO A N 1
ATOM 643 C CA . PRO A 1 80 ? -6.025 23.639 5.726 1.00 79.62 80 PRO A CA 1
ATOM 644 C C . PRO A 1 80 ? -5.453 23.469 7.144 1.00 79.62 80 PRO A C 1
ATOM 646 O O . PRO A 1 80 ? -4.249 23.633 7.341 1.00 79.62 80 PRO A O 1
ATOM 649 N N . LYS A 1 81 ? -6.289 23.148 8.138 1.00 79.44 81 LYS A N 1
ATOM 650 C CA . LYS A 1 81 ? -5.869 22.831 9.509 1.00 79.44 81 LYS A CA 1
ATOM 651 C C . LYS A 1 81 ? -5.470 21.361 9.683 1.00 79.44 81 LYS A C 1
ATOM 653 O O . LYS A 1 81 ? -4.865 21.013 10.700 1.00 79.44 81 LYS A O 1
ATOM 658 N N . TYR A 1 82 ? -5.775 20.502 8.713 1.00 78.81 82 TYR A N 1
ATOM 659 C CA . TYR A 1 82 ? -5.428 19.093 8.762 1.00 78.81 82 TYR A CA 1
ATOM 660 C C . TYR A 1 82 ? -3.938 18.885 8.488 1.00 78.81 82 TYR A C 1
ATOM 662 O O . TYR A 1 82 ? -3.452 18.910 7.354 1.00 78.81 82 TYR A O 1
ATOM 670 N N . CYS A 1 83 ? -3.190 18.633 9.559 1.00 71.06 83 CYS A N 1
ATOM 671 C CA . CYS A 1 83 ? -1.828 18.138 9.451 1.00 71.06 83 CYS A CA 1
ATOM 672 C C . CYS A 1 83 ? -1.862 16.676 9.004 1.00 71.06 83 CYS A C 1
ATOM 674 O O . CYS A 1 83 ? -2.051 15.775 9.821 1.00 71.06 83 CYS A O 1
ATOM 676 N N . LYS A 1 84 ? -1.619 16.435 7.710 1.00 69.69 84 LYS A N 1
ATOM 677 C CA . LYS A 1 84 ? -1.310 15.091 7.213 1.00 69.69 84 LYS A CA 1
ATOM 678 C C . LYS A 1 84 ? -0.165 14.517 8.041 1.00 69.69 84 LYS A C 1
ATOM 680 O O . LYS A 1 84 ? 0.924 15.089 8.082 1.00 69.69 84 LYS A O 1
ATOM 685 N N . TYR A 1 85 ? -0.410 13.379 8.680 1.00 62.91 85 TYR A N 1
ATOM 686 C CA . TYR A 1 85 ? 0.656 12.595 9.283 1.00 62.91 85 TYR A CA 1
ATOM 687 C C . TYR A 1 85 ? 1.608 12.160 8.170 1.00 62.91 85 TYR A C 1
ATOM 689 O O . TYR A 1 85 ? 1.274 11.320 7.336 1.00 62.91 85 TYR A O 1
ATOM 697 N N . ILE A 1 86 ? 2.785 12.780 8.134 1.00 48.94 86 ILE A N 1
ATOM 698 C CA . ILE A 1 86 ? 3.891 12.338 7.295 1.00 48.94 86 ILE A CA 1
ATOM 699 C C . ILE A 1 86 ? 4.499 11.148 8.041 1.00 48.94 86 ILE A C 1
ATOM 701 O O . ILE A 1 86 ? 5.262 11.338 8.987 1.00 48.94 86 ILE A O 1
ATOM 705 N N . ALA A 1 87 ? 4.041 9.942 7.704 1.00 43.84 87 ALA A N 1
ATOM 706 C CA . ALA A 1 87 ? 4.655 8.695 8.152 1.00 43.84 87 ALA A CA 1
ATOM 707 C C . ALA A 1 87 ? 5.897 8.382 7.307 1.00 43.84 87 ALA A C 1
ATOM 709 O O . ALA A 1 87 ? 5.847 8.627 6.078 1.00 43.84 87 ALA A O 1
#